Protein AF-A0AAD5MPM4-F1 (afdb_monomer)

Structure (mmCIF, N/CA/C/O backbone):
data_AF-A0AAD5MPM4-F1
#
_entry.id   AF-A0AAD5MPM4-F1
#
loop_
_atom_site.group_PDB
_atom_site.id
_atom_site.type_symbol
_atom_site.label_atom_id
_atom_site.label_alt_id
_atom_site.label_comp_id
_atom_site.label_asym_id
_atom_site.label_entity_id
_atom_site.label_seq_id
_atom_site.pdbx_PDB_ins_code
_atom_site.Car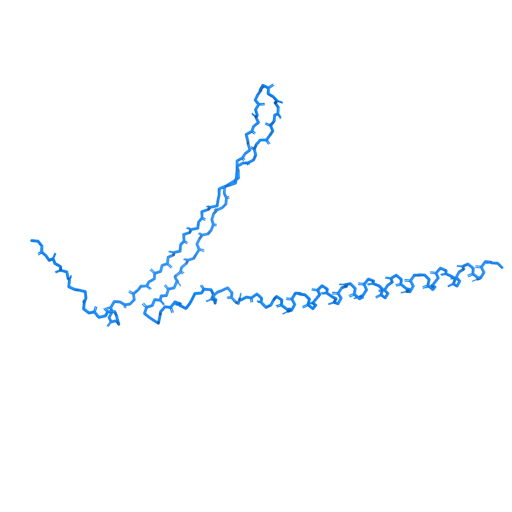tn_x
_atom_site.Cartn_y
_atom_site.Cartn_z
_atom_site.occupancy
_atom_site.B_iso_or_equiv
_atom_site.auth_seq_id
_atom_site.auth_comp_id
_atom_site.auth_asym_id
_atom_site.auth_atom_id
_atom_site.pdbx_PDB_model_num
ATOM 1 N N . MET A 1 1 ? 19.008 4.079 49.709 1.00 66.06 1 MET A N 1
ATOM 2 C CA . MET A 1 1 ? 17.735 3.647 49.083 1.00 66.06 1 MET A CA 1
ATOM 3 C C . MET A 1 1 ? 17.406 4.403 47.794 1.00 66.06 1 MET A C 1
ATOM 5 O O . MET A 1 1 ? 17.078 3.763 46.807 1.00 66.06 1 MET A O 1
ATOM 9 N N . GLU A 1 2 ? 17.509 5.735 47.743 1.00 82.81 2 GLU A N 1
ATOM 10 C CA . GLU A 1 2 ? 17.109 6.508 46.547 1.00 82.81 2 GLU A CA 1
ATOM 11 C C . GLU A 1 2 ? 18.032 6.316 45.327 1.00 82.81 2 GLU A C 1
ATOM 13 O O . GLU A 1 2 ? 17.559 6.187 44.200 1.00 82.81 2 GLU A O 1
ATOM 18 N N . GLN A 1 3 ? 19.350 6.221 45.542 1.00 84.31 3 GLN A N 1
ATOM 19 C CA . GLN A 1 3 ? 20.306 5.956 44.458 1.00 84.31 3 GLN A CA 1
ATOM 20 C C . GLN A 1 3 ? 20.105 4.578 43.813 1.00 84.31 3 GLN A C 1
ATOM 22 O O . GLN A 1 3 ? 20.207 4.462 42.595 1.00 84.31 3 GLN A O 1
ATOM 27 N N . GLN A 1 4 ? 19.746 3.571 44.614 1.00 87.25 4 GLN A N 1
ATOM 28 C CA . GLN A 1 4 ? 19.458 2.221 44.133 1.00 87.25 4 GLN A CA 1
ATOM 29 C C . GLN A 1 4 ? 18.208 2.196 43.240 1.00 87.25 4 GLN A C 1
ATOM 31 O O . GLN A 1 4 ? 18.250 1.676 42.128 1.00 87.25 4 GLN A O 1
ATOM 36 N N . ARG A 1 5 ? 17.128 2.872 43.653 1.00 86.88 5 ARG A N 1
ATOM 37 C CA . ARG A 1 5 ? 15.928 3.022 42.810 1.00 86.88 5 ARG A CA 1
ATOM 38 C C . ARG A 1 5 ? 16.227 3.759 41.502 1.00 86.88 5 ARG A C 1
ATOM 40 O O . ARG A 1 5 ? 15.721 3.387 40.449 1.00 86.88 5 ARG A O 1
ATOM 47 N N . ARG A 1 6 ? 17.087 4.785 41.539 1.00 89.38 6 ARG A N 1
ATOM 48 C CA . ARG A 1 6 ? 17.539 5.493 40.328 1.00 89.38 6 ARG A CA 1
ATOM 49 C C . ARG A 1 6 ? 18.389 4.615 39.406 1.00 89.38 6 ARG A C 1
ATOM 51 O O . ARG A 1 6 ? 18.300 4.771 38.191 1.00 89.38 6 ARG A O 1
ATOM 58 N N . SER A 1 7 ? 19.237 3.731 39.936 1.00 89.62 7 SER A N 1
ATOM 59 C CA . SER A 1 7 ? 19.977 2.773 39.100 1.00 89.62 7 SER A CA 1
ATOM 60 C C . SER A 1 7 ? 19.059 1.723 38.488 1.00 89.62 7 SER A C 1
ATOM 62 O O . SER A 1 7 ? 19.187 1.443 37.301 1.00 89.62 7 SER A O 1
ATOM 64 N N . GLU A 1 8 ? 18.096 1.210 39.254 1.00 92.81 8 GLU A N 1
ATOM 65 C CA . GLU A 1 8 ? 17.104 0.243 38.772 1.00 92.81 8 GLU A CA 1
ATOM 66 C C . GLU A 1 8 ? 16.242 0.845 37.658 1.00 92.81 8 GLU A C 1
ATOM 68 O O . GLU A 1 8 ? 16.060 0.220 36.616 1.00 92.81 8 GLU A O 1
ATOM 73 N N . TRP A 1 9 ? 15.800 2.098 37.813 1.00 92.94 9 TRP A N 1
ATOM 74 C CA . TRP A 1 9 ? 15.044 2.798 36.773 1.00 92.94 9 TRP A CA 1
ATOM 75 C C . TRP A 1 9 ? 15.859 3.002 35.49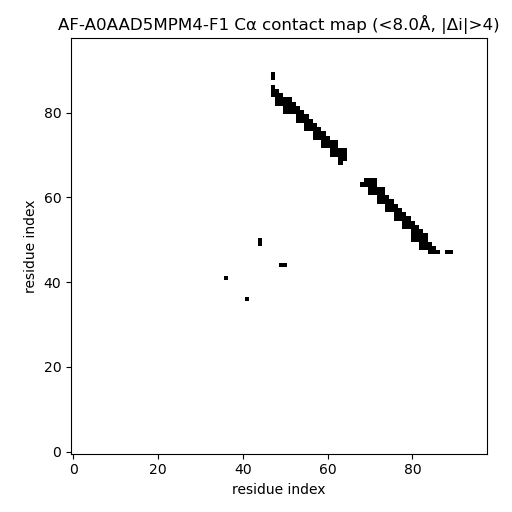1 1.00 92.94 9 TRP A C 1
ATOM 77 O O . TRP A 1 9 ? 15.354 2.759 34.398 1.00 92.94 9 TRP A O 1
ATOM 87 N N . ARG A 1 10 ? 17.137 3.393 35.604 1.00 94.81 10 ARG A N 1
ATOM 88 C CA . ARG A 1 10 ? 18.026 3.528 34.435 1.00 94.81 10 ARG A CA 1
ATOM 89 C C . ARG A 1 10 ? 18.245 2.192 33.727 1.00 94.81 10 ARG A C 1
ATOM 91 O O . ARG A 1 10 ? 18.194 2.154 32.502 1.00 94.81 10 ARG A O 1
ATOM 98 N N . ALA A 1 11 ? 18.447 1.111 34.479 1.00 92.94 11 ALA A N 1
ATOM 99 C CA . ALA A 1 11 ? 18.618 -0.227 33.919 1.00 92.94 11 ALA A CA 1
ATOM 100 C C . ALA A 1 11 ? 17.343 -0.719 33.212 1.00 92.94 11 ALA A C 1
ATOM 102 O O . ALA A 1 11 ? 17.412 -1.217 32.091 1.00 92.94 11 ALA A O 1
ATOM 103 N N . ALA A 1 12 ? 16.172 -0.517 33.825 1.00 92.12 12 ALA A N 1
ATOM 104 C CA . ALA A 1 12 ? 14.886 -0.850 33.217 1.00 92.12 12 ALA A CA 1
ATOM 105 C C . ALA A 1 12 ? 14.617 -0.025 31.948 1.00 92.12 12 ALA A C 1
ATOM 107 O O . ALA A 1 12 ? 14.157 -0.565 30.944 1.00 92.12 12 ALA A O 1
ATOM 108 N N . ARG A 1 13 ? 14.955 1.272 31.965 1.00 94.19 13 ARG A N 1
ATOM 109 C CA . ARG A 1 13 ? 14.817 2.157 30.803 1.00 94.19 13 ARG A CA 1
ATOM 110 C C . ARG A 1 13 ? 15.706 1.707 29.646 1.00 94.19 13 ARG A C 1
ATOM 112 O O . ARG A 1 13 ? 15.229 1.675 28.519 1.00 94.19 13 ARG A O 1
ATOM 119 N N . LEU A 1 14 ? 16.958 1.343 29.927 1.00 95.00 14 LEU A N 1
ATOM 120 C CA . LEU A 1 14 ? 17.885 0.856 28.907 1.00 95.00 14 LEU A CA 1
ATOM 121 C C . LEU A 1 14 ? 17.377 -0.447 28.278 1.00 95.00 14 LEU A C 1
ATOM 123 O O . LEU A 1 14 ? 17.284 -0.536 27.062 1.00 95.00 14 LEU A O 1
ATOM 127 N N . LYS A 1 15 ? 16.919 -1.395 29.105 1.00 94.56 15 LYS A N 1
ATOM 128 C CA . LYS A 1 15 ? 16.323 -2.649 28.629 1.00 94.56 15 LYS A CA 1
ATOM 129 C C . LYS A 1 15 ? 15.092 -2.422 27.739 1.00 94.56 15 LYS A C 1
ATOM 131 O O . LYS A 1 15 ? 14.914 -3.141 26.764 1.00 94.56 15 LYS A O 1
ATOM 136 N N . SER A 1 16 ? 14.253 -1.435 28.065 1.00 95.00 16 SER A N 1
ATOM 137 C CA . SER A 1 16 ? 13.104 -1.047 27.229 1.00 95.00 16 SER A CA 1
ATOM 138 C C . SER A 1 16 ? 13.551 -0.532 25.864 1.00 95.00 16 SER A C 1
ATOM 140 O O . SER A 1 16 ? 12.992 -0.931 24.853 1.00 95.00 16 SER A O 1
ATOM 142 N N . LEU A 1 17 ? 14.576 0.323 25.829 1.00 94.75 17 LEU A N 1
ATOM 143 C CA . LEU A 1 17 ? 15.095 0.874 24.576 1.00 94.75 17 LEU A CA 1
ATOM 144 C C . LEU A 1 17 ? 15.741 -0.202 23.697 1.00 94.75 17 LEU A C 1
ATOM 146 O O . LEU A 1 17 ? 15.537 -0.192 22.488 1.00 94.75 17 LEU A O 1
ATOM 150 N N . ASP A 1 18 ? 16.482 -1.140 24.290 1.00 95.44 18 ASP A N 1
ATOM 151 C CA . ASP A 1 18 ? 17.070 -2.259 23.545 1.00 95.44 18 ASP A CA 1
ATOM 152 C C . ASP A 1 18 ? 15.985 -3.165 22.943 1.00 95.44 18 ASP A C 1
ATOM 154 O O . ASP A 1 18 ? 16.117 -3.615 21.805 1.00 95.44 18 ASP A O 1
ATOM 158 N N . GLN A 1 19 ? 14.887 -3.385 23.675 1.00 94.44 19 GLN A N 1
ATOM 159 C CA . GLN A 1 19 ? 13.727 -4.127 23.182 1.00 94.44 19 GLN A CA 1
ATOM 160 C C . GLN A 1 19 ? 13.030 -3.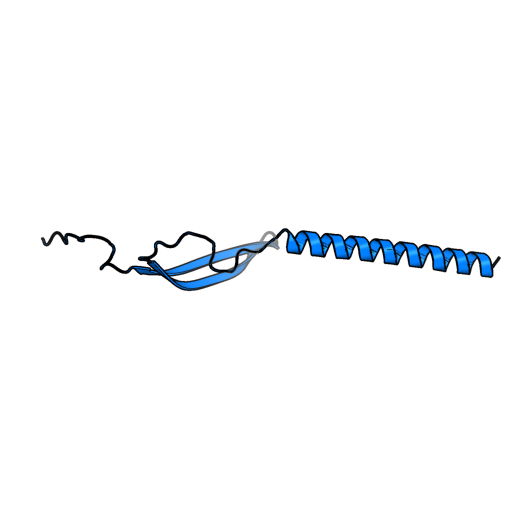393 22.027 1.00 94.44 19 GLN A C 1
ATOM 162 O O . GLN A 1 19 ? 12.802 -3.991 20.980 1.00 94.44 19 GLN A O 1
ATOM 167 N N . GLU A 1 20 ? 12.743 -2.097 22.186 1.00 93.88 20 GLU A N 1
ATOM 168 C CA . GLU A 1 20 ? 12.147 -1.259 21.133 1.00 93.88 20 GLU A CA 1
ATOM 169 C C . GLU A 1 20 ? 13.017 -1.253 19.866 1.00 93.88 20 GLU A C 1
ATOM 171 O O . GLU A 1 20 ? 12.506 -1.336 18.749 1.00 93.88 20 GLU A O 1
ATOM 176 N N . ARG A 1 21 ? 14.345 -1.204 20.029 1.00 94.00 21 ARG A N 1
ATOM 177 C CA . ARG A 1 21 ? 15.289 -1.279 18.913 1.00 94.00 21 ARG A CA 1
ATOM 178 C C . ARG A 1 21 ? 15.238 -2.634 18.208 1.00 94.00 21 ARG A C 1
ATOM 180 O O . ARG A 1 21 ? 15.178 -2.662 16.985 1.00 94.00 21 ARG A O 1
ATOM 187 N N . ALA A 1 22 ? 15.234 -3.736 18.956 1.00 93.94 22 ALA A N 1
ATOM 188 C CA . ALA A 1 22 ? 15.138 -5.075 18.378 1.00 93.94 22 ALA A CA 1
ATOM 189 C C . ALA A 1 22 ? 13.820 -5.279 17.609 1.00 93.94 22 ALA A C 1
ATOM 191 O O . ALA A 1 22 ? 13.806 -5.900 16.548 1.00 93.94 22 ALA A O 1
ATOM 192 N N . GLU A 1 23 ? 12.716 -4.725 18.114 1.00 93.19 23 GLU A N 1
ATOM 193 C CA . GLU A 1 23 ? 11.423 -4.742 17.425 1.00 93.19 23 GLU A CA 1
ATOM 194 C C . GLU A 1 23 ? 11.449 -3.911 16.137 1.00 93.19 23 GLU A C 1
ATOM 196 O O . GLU A 1 23 ? 10.947 -4.362 15.106 1.00 93.19 23 GLU A O 1
ATOM 201 N N . ALA A 1 24 ? 12.071 -2.729 16.165 1.00 90.88 24 ALA A N 1
ATOM 202 C CA . ALA A 1 24 ? 12.236 -1.892 14.980 1.00 90.88 24 ALA A CA 1
ATOM 203 C C . ALA A 1 24 ? 13.094 -2.578 13.903 1.00 90.88 24 ALA A C 1
ATOM 205 O O . ALA A 1 24 ? 12.707 -2.585 12.734 1.00 90.88 24 ALA A O 1
ATOM 206 N N . ASP A 1 25 ? 14.206 -3.202 14.296 1.00 89.50 25 ASP A N 1
ATOM 207 C CA . ASP A 1 25 ? 15.076 -3.948 13.382 1.00 89.50 25 ASP A CA 1
ATOM 208 C C . ASP A 1 25 ? 14.318 -5.139 12.761 1.00 89.50 25 ASP A C 1
ATOM 210 O O . ASP A 1 25 ? 14.337 -5.314 11.546 1.00 89.50 25 ASP A O 1
ATOM 214 N N . ALA A 1 26 ? 13.532 -5.884 13.548 1.00 88.50 26 ALA A N 1
ATOM 215 C CA . ALA A 1 26 ? 12.699 -6.976 13.034 1.00 88.50 26 ALA A CA 1
ATOM 216 C C . ALA A 1 26 ? 11.612 -6.502 12.047 1.00 88.50 26 ALA A C 1
ATOM 218 O O . ALA A 1 26 ? 11.290 -7.205 11.084 1.00 88.50 26 ALA A O 1
ATOM 219 N N . ILE A 1 27 ? 11.036 -5.313 12.261 1.00 86.00 27 ILE A N 1
ATOM 220 C CA . ILE A 1 27 ? 10.095 -4.699 11.313 1.00 86.00 27 ILE A CA 1
ATOM 221 C C . ILE A 1 27 ? 10.815 -4.334 10.015 1.00 86.00 27 ILE A C 1
ATOM 223 O O . ILE A 1 27 ? 10.289 -4.618 8.939 1.00 86.00 27 ILE A O 1
ATOM 227 N N . MET A 1 28 ? 12.002 -3.732 10.101 1.00 85.44 28 MET A N 1
ATOM 228 C CA . MET A 1 28 ? 12.799 -3.367 8.930 1.00 85.44 28 MET A CA 1
ATOM 229 C C . MET A 1 28 ? 13.228 -4.599 8.133 1.00 85.44 28 MET A C 1
ATOM 231 O O . MET A 1 28 ? 13.042 -4.611 6.920 1.00 85.44 28 MET A O 1
ATOM 235 N N . ASP A 1 29 ? 13.692 -5.659 8.793 1.00 83.31 29 ASP A N 1
ATOM 236 C CA . ASP A 1 29 ? 14.030 -6.932 8.149 1.00 83.31 29 ASP A CA 1
ATOM 237 C C . ASP A 1 29 ? 12.804 -7.558 7.480 1.00 83.31 29 ASP A C 1
ATOM 239 O O . ASP A 1 29 ? 12.871 -8.007 6.337 1.00 83.31 29 ASP A O 1
ATOM 243 N N . ARG A 1 30 ? 11.641 -7.535 8.146 1.00 78.44 30 ARG A N 1
ATOM 244 C CA . ARG A 1 30 ? 10.382 -7.991 7.546 1.00 78.44 30 ARG A CA 1
ATOM 245 C C . ARG A 1 30 ? 10.013 -7.164 6.315 1.00 78.44 30 ARG A C 1
ATOM 247 O O . ARG A 1 30 ? 9.557 -7.736 5.333 1.00 78.44 30 ARG A O 1
ATOM 254 N N . LEU A 1 31 ? 10.200 -5.847 6.349 1.00 74.19 31 LEU A N 1
ATOM 255 C CA . LEU A 1 31 ? 9.956 -4.974 5.198 1.00 74.19 31 LEU A CA 1
ATOM 256 C C . LEU A 1 31 ? 10.975 -5.189 4.073 1.00 74.19 31 LEU A C 1
ATOM 258 O O . LEU A 1 31 ? 10.603 -5.052 2.919 1.00 74.19 31 LEU A O 1
ATOM 262 N N . GLN A 1 32 ? 12.221 -5.552 4.378 1.00 69.69 32 GLN A N 1
ATOM 263 C CA . GLN A 1 32 ? 13.229 -5.899 3.370 1.00 69.69 32 GLN A CA 1
ATOM 264 C C . GLN A 1 32 ? 12.983 -7.282 2.747 1.00 69.69 32 GLN A C 1
ATOM 266 O O . GLN A 1 32 ? 13.186 -7.458 1.548 1.00 69.69 32 GLN A O 1
ATOM 271 N N . LEU A 1 33 ? 12.516 -8.255 3.537 1.00 59.94 33 LEU A N 1
ATOM 272 C CA . LEU A 1 33 ? 12.087 -9.580 3.065 1.00 59.94 33 LEU A CA 1
ATOM 273 C C . LEU A 1 33 ? 10.842 -9.494 2.181 1.00 59.94 33 LEU A C 1
ATOM 275 O O . LEU A 1 33 ? 10.686 -10.281 1.248 1.00 59.94 33 LEU A O 1
ATOM 279 N N . ILE A 1 34 ? 9.976 -8.513 2.438 1.00 59.03 34 ILE A N 1
ATOM 280 C CA . ILE A 1 34 ? 8.959 -8.076 1.487 1.00 59.03 34 ILE A CA 1
ATOM 281 C C . ILE A 1 34 ? 9.673 -7.174 0.475 1.00 59.03 34 ILE A C 1
ATOM 283 O O . ILE A 1 34 ? 9.478 -5.961 0.447 1.00 59.03 34 ILE A O 1
ATOM 287 N N . SER A 1 35 ? 10.511 -7.766 -0.380 1.00 53.62 35 SER A N 1
ATOM 288 C CA . SER A 1 35 ? 10.789 -7.150 -1.673 1.00 53.62 35 SER A CA 1
ATOM 289 C C . SER A 1 35 ? 9.430 -7.018 -2.349 1.00 53.62 35 SER A C 1
ATOM 291 O O . SER A 1 35 ? 8.886 -7.981 -2.883 1.00 53.62 35 SER A O 1
ATOM 293 N N . LEU A 1 36 ? 8.810 -5.847 -2.194 1.00 55.84 36 LEU A N 1
ATOM 294 C CA . LEU A 1 36 ? 7.639 -5.490 -2.965 1.00 55.84 36 LEU A CA 1
ATOM 295 C C . LEU A 1 36 ? 8.115 -5.592 -4.413 1.00 55.84 36 LEU A C 1
ATOM 297 O O . LEU A 1 36 ? 9.105 -4.921 -4.739 1.00 55.84 36 LEU A O 1
ATOM 301 N N . PRO A 1 37 ? 7.483 -6.432 -5.254 1.00 52.47 37 PRO A N 1
ATOM 302 C CA . PRO A 1 37 ? 7.773 -6.393 -6.671 1.00 52.47 37 PRO A CA 1
ATOM 303 C C . PRO A 1 37 ? 7.677 -4.929 -7.083 1.00 52.47 37 PRO A C 1
ATOM 305 O O . PRO A 1 37 ? 6.748 -4.221 -6.663 1.00 52.47 37 PRO A O 1
ATOM 308 N N . ALA A 1 38 ? 8.664 -4.442 -7.837 1.00 51.53 38 ALA A N 1
ATOM 309 C CA . ALA A 1 38 ? 8.518 -3.142 -8.467 1.00 51.53 38 ALA A CA 1
ATOM 310 C C . ALA A 1 38 ? 7.144 -3.148 -9.147 1.00 51.53 38 ALA A C 1
ATOM 312 O O . ALA A 1 38 ? 6.805 -4.127 -9.812 1.00 51.53 38 ALA A O 1
ATOM 313 N N . ILE A 1 39 ? 6.323 -2.123 -8.907 1.00 51.62 39 ILE A N 1
ATOM 314 C CA . ILE A 1 39 ? 4.988 -2.012 -9.505 1.00 51.62 39 ILE A CA 1
ATOM 315 C C . ILE A 1 39 ? 5.194 -2.056 -11.028 1.00 51.62 39 ILE A C 1
ATOM 317 O O . ILE A 1 39 ? 5.594 -1.062 -11.629 1.00 51.62 39 ILE A O 1
ATOM 321 N N . GLY A 1 40 ? 5.037 -3.241 -11.618 1.00 52.16 40 GLY A N 1
ATOM 322 C CA . GLY A 1 40 ? 5.537 -3.563 -12.956 1.00 52.16 40 GLY A CA 1
ATOM 323 C C . GLY A 1 40 ? 5.952 -5.026 -13.165 1.00 52.16 40 GLY A C 1
ATOM 324 O O . GLY A 1 40 ? 5.998 -5.451 -14.313 1.00 52.16 40 GLY A O 1
ATOM 325 N N . GLU A 1 41 ? 6.207 -5.803 -12.106 1.00 48.06 41 GLU A N 1
ATOM 326 C CA . GLU A 1 41 ? 6.697 -7.191 -12.222 1.00 48.06 41 GLU A CA 1
ATOM 327 C C . GLU A 1 41 ? 5.658 -8.274 -11.870 1.00 48.06 41 GLU A C 1
ATOM 329 O O . GLU A 1 41 ? 6.010 -9.428 -11.655 1.00 48.06 41 GLU A O 1
ATOM 334 N N . ASP A 1 42 ? 4.365 -7.934 -11.848 1.00 49.66 42 ASP A N 1
ATOM 335 C CA . ASP A 1 42 ? 3.294 -8.934 -11.766 1.00 49.66 42 ASP A CA 1
ATOM 336 C C . ASP A 1 42 ? 2.707 -9.204 -13.156 1.00 49.66 42 ASP A C 1
ATOM 338 O O . ASP A 1 42 ? 1.855 -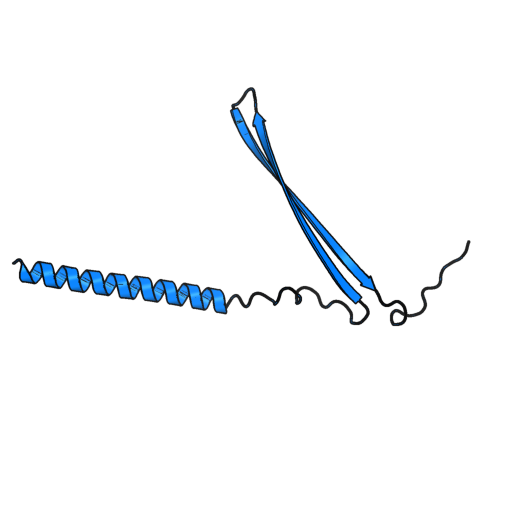8.477 -13.674 1.00 49.66 42 ASP A O 1
ATOM 342 N N . GLY A 1 43 ? 3.199 -10.298 -13.740 1.00 55.09 43 GLY A N 1
ATOM 343 C CA . GLY A 1 43 ? 2.795 -10.859 -15.024 1.00 55.09 43 GLY A CA 1
ATOM 344 C C . GLY A 1 43 ? 3.868 -10.626 -16.076 1.00 55.09 43 GLY A C 1
ATOM 345 O O . GLY A 1 43 ? 4.153 -9.485 -16.423 1.00 55.09 43 GLY A O 1
ATOM 346 N N . SER A 1 44 ? 4.462 -11.695 -16.616 1.00 61.09 44 SER A N 1
ATOM 347 C CA . SER A 1 44 ? 5.288 -11.578 -17.817 1.00 61.09 44 SER A CA 1
ATOM 348 C C . SER A 1 44 ? 4.383 -11.129 -18.963 1.00 61.09 44 SER A C 1
ATOM 350 O O . SER A 1 44 ? 3.769 -11.948 -19.649 1.00 61.09 44 SER A O 1
ATOM 352 N N . ILE A 1 45 ? 4.228 -9.819 -19.116 1.00 59.62 45 ILE A N 1
ATOM 353 C CA . ILE A 1 45 ? 3.569 -9.231 -20.267 1.00 59.62 45 ILE A CA 1
ATOM 354 C C . ILE A 1 45 ? 4.405 -9.696 -21.466 1.00 59.62 45 ILE A C 1
ATOM 356 O O . ILE A 1 45 ? 5.625 -9.492 -21.454 1.00 59.62 45 ILE A O 1
ATOM 360 N N . PRO A 1 46 ? 3.809 -10.398 -22.447 1.00 70.56 46 PRO A N 1
ATOM 361 C CA . PRO A 1 46 ? 4.525 -10.809 -23.644 1.00 70.56 46 PRO A CA 1
ATOM 362 C C . PRO A 1 46 ? 5.292 -9.618 -24.236 1.00 70.56 46 PRO A C 1
ATOM 364 O O . PRO A 1 46 ? 4.798 -8.500 -24.146 1.00 70.56 46 PRO A O 1
ATOM 367 N N . PRO A 1 47 ? 6.456 -9.805 -24.881 1.00 71.88 47 PRO A N 1
ATOM 368 C CA . PRO A 1 47 ? 7.178 -8.695 -25.513 1.00 71.88 47 PRO A CA 1
ATOM 369 C C . PRO A 1 47 ? 6.339 -7.927 -26.548 1.00 71.88 47 PRO A C 1
ATOM 371 O O . PRO A 1 47 ? 6.619 -6.767 -26.830 1.00 71.88 47 PRO A O 1
ATOM 374 N N . SER A 1 48 ? 5.311 -8.581 -27.099 1.00 72.62 48 SER A N 1
ATOM 375 C CA . SER A 1 48 ? 4.306 -8.009 -27.996 1.00 72.62 48 SER A CA 1
ATOM 376 C C . SER A 1 48 ? 3.214 -7.218 -27.274 1.00 72.62 48 SER A C 1
ATOM 378 O O . SER A 1 48 ? 2.316 -6.708 -27.924 1.00 72.62 48 SER A O 1
ATOM 380 N N . GLU A 1 49 ? 3.214 -7.141 -25.950 1.00 74.31 49 GLU A N 1
ATOM 381 C CA . GLU A 1 49 ? 2.201 -6.444 -25.171 1.00 74.31 49 GLU A CA 1
ATOM 382 C C . GLU A 1 49 ? 2.845 -5.387 -24.274 1.00 74.31 49 GLU A C 1
ATOM 384 O O . GLU A 1 49 ? 3.958 -5.528 -23.770 1.00 74.31 49 GLU A O 1
ATOM 389 N N . ARG A 1 50 ? 2.122 -4.295 -24.042 1.00 80.69 50 ARG A N 1
ATOM 390 C CA . ARG A 1 50 ? 2.546 -3.242 -23.123 1.00 80.69 50 ARG A CA 1
ATOM 391 C C . ARG A 1 50 ? 1.351 -2.714 -22.353 1.00 80.69 50 ARG A C 1
ATOM 393 O O . ARG A 1 50 ? 0.369 -2.269 -22.943 1.00 80.69 50 ARG A O 1
ATOM 400 N N . ILE A 1 51 ? 1.429 -2.728 -21.024 1.00 84.06 51 ILE A N 1
ATOM 401 C CA . ILE A 1 51 ? 0.429 -2.053 -20.189 1.00 84.06 51 ILE A CA 1
ATOM 402 C C . ILE A 1 51 ? 0.620 -0.539 -20.338 1.00 84.06 51 ILE A C 1
ATOM 404 O O . ILE A 1 51 ? 1.710 -0.021 -20.112 1.00 84.06 51 ILE A O 1
ATOM 408 N N . LEU A 1 52 ? -0.443 0.166 -20.731 1.00 83.00 52 LEU A N 1
ATOM 409 C CA . LEU A 1 52 ? -0.448 1.618 -20.923 1.00 83.00 52 LEU A CA 1
ATOM 410 C C . LEU A 1 52 ? -0.906 2.364 -19.667 1.00 83.00 52 LEU A C 1
ATOM 412 O O . LEU A 1 52 ? -0.362 3.416 -19.342 1.00 83.00 52 LEU A O 1
ATOM 416 N N . SER A 1 53 ? -1.921 1.842 -18.977 1.00 80.44 53 SER A N 1
ATOM 417 C CA . SER A 1 53 ? 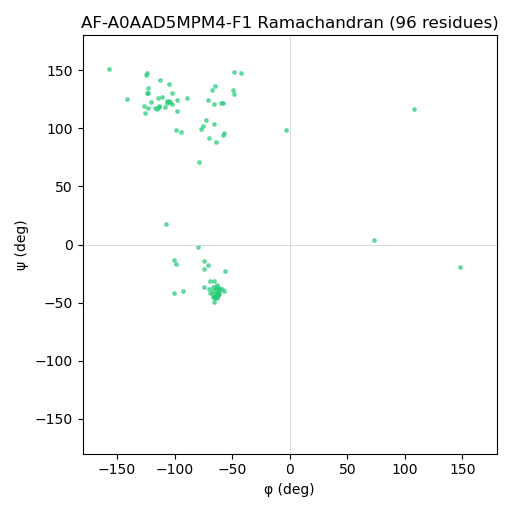-2.422 2.417 -17.728 1.00 80.44 53 SER A CA 1
ATOM 418 C C . SER A 1 53 ? -3.155 1.371 -16.894 1.00 80.44 53 SER A C 1
ATOM 420 O O . SER A 1 53 ? -3.736 0.425 -17.428 1.00 80.44 53 SER A O 1
ATOM 422 N N . ASN A 1 54 ? -3.128 1.561 -15.578 1.00 85.56 54 ASN A N 1
ATOM 423 C CA . ASN A 1 54 ? -3.921 0.815 -14.611 1.00 85.56 54 ASN A CA 1
ATOM 424 C C . ASN A 1 54 ? -4.689 1.823 -13.765 1.00 85.56 54 ASN A C 1
ATOM 426 O O . ASN A 1 54 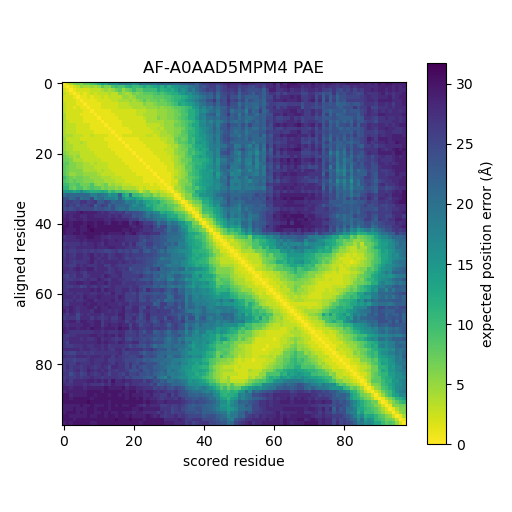? -4.081 2.567 -12.999 1.00 85.56 54 ASN A O 1
ATOM 430 N N . ASP A 1 55 ? -6.009 1.828 -13.898 1.00 87.31 55 ASP A N 1
ATOM 431 C CA . ASP A 1 55 ? -6.894 2.684 -13.122 1.00 87.31 55 ASP A CA 1
ATOM 432 C C . ASP A 1 55 ? -7.623 1.829 -12.082 1.00 87.31 55 ASP A C 1
ATOM 434 O O . ASP A 1 55 ? -8.319 0.869 -12.422 1.00 87.31 55 ASP A O 1
ATOM 438 N N . ILE A 1 56 ? -7.456 2.170 -10.803 1.00 89.12 56 ILE A N 1
ATOM 439 C CA . ILE A 1 56 ? -8.137 1.511 -9.682 1.00 89.12 56 ILE A CA 1
ATOM 440 C C . ILE A 1 56 ? -9.081 2.524 -9.040 1.00 89.12 56 ILE A C 1
ATOM 442 O O . ILE A 1 56 ? -8.671 3.620 -8.658 1.00 89.12 56 ILE A O 1
ATOM 446 N N . SER A 1 57 ? -10.351 2.154 -8.908 1.00 87.25 57 SER A N 1
ATOM 447 C CA . SER A 1 57 ? -11.379 2.967 -8.267 1.00 87.25 57 SER A CA 1
ATOM 448 C C . SER A 1 57 ? -12.029 2.189 -7.131 1.00 87.25 57 SER A C 1
ATOM 450 O O . SER A 1 57 ? -12.446 1.043 -7.305 1.00 87.25 57 SER A O 1
ATOM 452 N N . ILE A 1 58 ? -12.114 2.821 -5.961 1.00 89.94 58 ILE A N 1
ATOM 453 C CA . ILE A 1 58 ? -12.737 2.249 -4.767 1.00 89.94 58 ILE A CA 1
ATOM 454 C C . ILE A 1 58 ? -13.934 3.117 -4.396 1.00 89.94 58 ILE A C 1
ATOM 456 O O . ILE A 1 58 ? -13.788 4.286 -4.042 1.00 89.94 58 ILE A O 1
ATOM 460 N N . GLU A 1 59 ? -15.120 2.523 -4.433 1.00 89.81 59 GLU A N 1
ATOM 461 C CA . GLU A 1 59 ? -16.370 3.149 -4.026 1.00 89.81 59 GLU A CA 1
ATOM 462 C C . GLU A 1 59 ? -16.791 2.585 -2.665 1.00 89.81 59 GLU A C 1
ATOM 464 O O . GLU A 1 59 ? -16.911 1.371 -2.484 1.00 89.81 59 GLU A O 1
ATOM 469 N N . ARG A 1 60 ? -16.990 3.467 -1.679 1.00 92.38 60 ARG A N 1
ATOM 470 C CA . ARG A 1 60 ? -17.439 3.091 -0.332 1.00 92.38 60 ARG A CA 1
ATOM 471 C C . ARG A 1 60 ? -18.814 3.681 -0.069 1.00 92.38 60 ARG A C 1
ATOM 473 O O . ARG A 1 60 ? -18.956 4.898 0.006 1.00 92.38 60 ARG A O 1
ATOM 480 N N . SER A 1 61 ? -19.806 2.818 0.119 1.00 88.62 61 SER A N 1
ATOM 481 C CA . SER A 1 61 ? -21.160 3.201 0.510 1.00 88.62 61 SER A CA 1
ATOM 482 C C . SER A 1 61 ? -21.452 2.688 1.919 1.00 88.62 61 SER A C 1
ATOM 484 O O . SER A 1 61 ? -21.004 1.614 2.317 1.00 88.62 61 SER A O 1
ATOM 486 N N . THR A 1 62 ? -22.156 3.482 2.721 1.00 91.06 62 THR A N 1
ATOM 487 C CA . THR A 1 62 ? -22.620 3.064 4.047 1.00 91.06 62 THR A CA 1
ATOM 488 C C . THR A 1 62 ? -24.130 3.162 4.068 1.00 91.06 62 THR A C 1
ATOM 490 O O . THR A 1 62 ? -24.689 4.225 3.811 1.00 91.06 62 THR A O 1
ATOM 493 N N . ILE A 1 63 ? -24.781 2.047 4.370 1.00 89.12 63 ILE A N 1
ATOM 494 C CA . ILE A 1 63 ? -26.227 1.935 4.487 1.00 89.12 63 ILE A CA 1
ATOM 495 C C . ILE A 1 63 ? -26.530 1.703 5.961 1.00 89.12 63 ILE A C 1
ATOM 497 O O . ILE A 1 63 ? -25.952 0.815 6.585 1.00 89.12 63 ILE A O 1
ATOM 501 N N . VAL A 1 64 ? -27.413 2.521 6.524 1.00 89.31 64 VAL A N 1
ATOM 502 C CA . VAL A 1 64 ? -27.921 2.332 7.883 1.00 89.31 64 VAL A CA 1
ATOM 503 C C . VAL A 1 64 ? -29.329 1.773 7.767 1.00 89.31 64 VAL A C 1
ATOM 505 O O . VAL A 1 64 ? -30.178 2.385 7.120 1.00 89.31 64 VAL A O 1
ATOM 508 N N . ASP A 1 65 ? -29.568 0.612 8.363 1.00 85.06 65 ASP A N 1
ATOM 509 C CA . ASP A 1 65 ? -30.907 0.048 8.469 1.00 85.06 65 ASP A CA 1
ATOM 510 C C . ASP A 1 65 ? -31.760 0.949 9.377 1.00 85.06 65 ASP A C 1
ATOM 512 O O . ASP A 1 65 ? -31.420 1.200 10.535 1.00 85.06 65 ASP A O 1
ATOM 516 N N . ALA A 1 66 ? -32.863 1.469 8.838 1.00 80.75 66 ALA A N 1
ATOM 517 C CA . ALA A 1 66 ? -33.737 2.409 9.533 1.00 80.75 66 ALA A CA 1
ATOM 518 C C . ALA A 1 66 ? -34.547 1.772 10.679 1.00 80.75 66 ALA A C 1
ATOM 520 O O . ALA A 1 66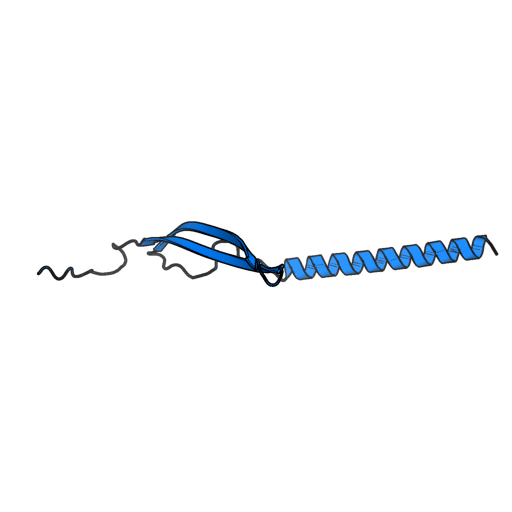 ? -35.066 2.498 11.525 1.00 80.75 66 ALA A O 1
ATOM 521 N N . VAL A 1 67 ? -34.67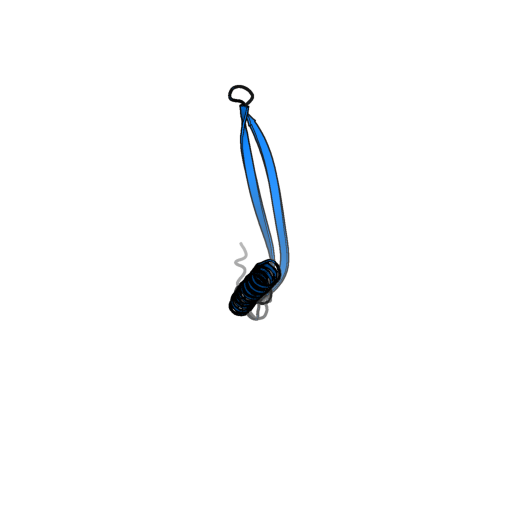2 0.442 10.708 1.00 85.94 67 VAL A N 1
ATOM 522 C CA . VAL A 1 67 ? -35.464 -0.305 11.696 1.00 85.94 67 VAL A CA 1
ATOM 523 C C . VAL A 1 67 ? -34.566 -0.900 12.778 1.00 85.94 67 VAL A C 1
ATOM 525 O O . VAL A 1 67 ? -34.910 -0.845 13.956 1.00 85.94 67 VAL A O 1
ATOM 528 N N . THR A 1 68 ? -33.411 -1.450 12.398 1.00 85.62 68 THR A N 1
ATOM 529 C CA . THR A 1 68 ? -32.492 -2.124 13.335 1.00 85.62 68 THR A CA 1
ATOM 530 C C . THR A 1 68 ? -31.322 -1.243 13.783 1.00 85.62 68 THR A C 1
ATOM 532 O O . THR A 1 68 ? -30.673 -1.545 14.784 1.00 85.62 68 THR A O 1
ATOM 535 N N . GLY A 1 69 ? -31.043 -0.144 13.072 1.00 85.12 69 GLY A N 1
ATOM 536 C CA . GLY A 1 69 ? -29.893 0.731 13.322 1.00 85.12 69 GLY A CA 1
ATOM 537 C C . GLY A 1 69 ? -28.547 0.131 12.897 1.00 85.12 69 GLY A C 1
ATOM 538 O O . GLY A 1 69 ? -27.502 0.750 13.122 1.00 85.12 69 GLY A O 1
ATOM 539 N N . GLU A 1 70 ? -28.550 -1.059 12.292 1.00 90.06 70 GLU A N 1
ATOM 540 C CA . GLU A 1 70 ? -27.343 -1.747 11.849 1.00 90.06 70 GLU A CA 1
ATOM 541 C C . GLU A 1 70 ? -26.673 -0.982 10.697 1.00 90.06 70 GLU A C 1
ATOM 543 O O . GLU A 1 70 ? -27.320 -0.551 9.739 1.00 90.06 70 GLU A O 1
ATOM 548 N N . ARG A 1 71 ? -25.351 -0.791 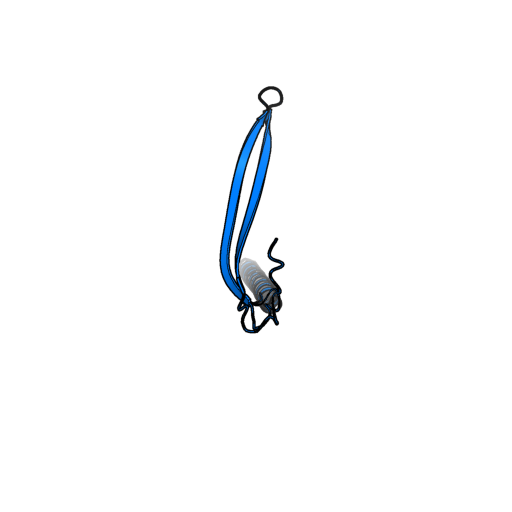10.788 1.00 90.12 71 ARG A N 1
ATOM 549 C CA . ARG A 1 71 ? -24.562 -0.121 9.748 1.00 90.12 71 ARG A CA 1
ATOM 550 C C . ARG A 1 71 ? -23.900 -1.158 8.858 1.00 90.12 71 ARG A C 1
ATOM 552 O O . ARG A 1 71 ? -22.985 -1.854 9.289 1.00 90.12 71 ARG A O 1
ATOM 559 N N . LYS A 1 72 ? -24.297 -1.191 7.593 1.00 89.12 72 LYS A N 1
ATOM 560 C CA . LYS A 1 72 ? -23.663 -2.004 6.562 1.00 89.12 72 LYS A CA 1
ATOM 561 C C . LYS A 1 72 ? -22.767 -1.131 5.697 1.00 89.12 72 LYS A C 1
ATOM 563 O O . LYS A 1 72 ? -23.229 -0.187 5.063 1.00 89.12 72 LYS A O 1
ATOM 568 N N . VAL A 1 73 ? -21.484 -1.463 5.652 1.00 90.25 73 VAL A N 1
ATOM 569 C CA . VAL A 1 73 ? -20.526 -0.820 4.748 1.00 90.25 73 VAL A CA 1
ATOM 570 C C . VAL A 1 73 ? -20.357 -1.709 3.522 1.00 90.25 73 VAL A C 1
ATOM 572 O O . VAL A 1 73 ? -20.035 -2.888 3.648 1.00 90.25 73 VAL A O 1
ATOM 575 N N . ILE A 1 74 ? -20.593 -1.150 2.339 1.00 88.25 74 ILE A N 1
ATOM 576 C CA . ILE A 1 74 ? -20.358 -1.797 1.050 1.00 88.25 74 ILE A CA 1
ATOM 577 C C . ILE A 1 74 ? -19.118 -1.154 0.439 1.00 88.25 74 ILE A C 1
ATOM 579 O O . ILE A 1 74 ? -19.059 0.062 0.257 1.00 88.25 74 ILE A O 1
ATOM 583 N N . VAL A 1 75 ? -18.124 -1.980 0.131 1.00 89.25 75 VAL A N 1
ATOM 584 C CA . VAL A 1 75 ? -16.899 -1.569 -0.556 1.00 89.25 75 VAL A CA 1
ATOM 585 C C . VAL A 1 75 ? -16.904 -2.238 -1.922 1.00 89.25 75 VAL A C 1
ATOM 587 O O . VAL A 1 75 ? -16.950 -3.463 -2.000 1.00 89.25 75 VAL A O 1
ATOM 590 N N . VAL A 1 76 ? -16.887 -1.440 -2.988 1.00 90.62 76 VAL A N 1
ATOM 591 C CA . VAL A 1 76 ? -16.772 -1.925 -4.365 1.00 90.62 76 VAL A CA 1
ATOM 592 C C . VAL A 1 76 ? -15.435 -1.462 -4.918 1.00 90.62 76 VAL A C 1
ATOM 594 O O . VAL A 1 76 ? -15.182 -0.265 -5.023 1.00 90.62 76 VAL A O 1
ATOM 597 N N . GLU A 1 77 ? -14.588 -2.418 -5.275 1.00 91.56 77 GLU A N 1
ATOM 598 C CA . GLU A 1 77 ? -13.322 -2.168 -5.954 1.00 91.56 77 GLU A CA 1
ATOM 599 C C . GLU A 1 77 ? -13.478 -2.486 -7.442 1.00 91.56 77 GLU A C 1
ATOM 601 O O . GLU A 1 77 ? -14.000 -3.538 -7.816 1.00 91.56 77 GLU A O 1
ATOM 606 N N . LYS A 1 78 ? -13.061 -1.551 -8.294 1.00 88.50 78 LYS A N 1
ATOM 607 C CA . LYS A 1 78 ? -13.044 -1.691 -9.750 1.00 88.50 78 LYS A CA 1
ATOM 608 C C . LYS A 1 78 ? -11.620 -1.445 -10.224 1.00 88.50 78 LYS A C 1
ATOM 610 O O . LYS A 1 78 ? -11.028 -0.427 -9.872 1.00 88.50 78 LYS A O 1
ATOM 615 N N . SER A 1 79 ? -11.097 -2.340 -11.050 1.00 85.88 79 SER A N 1
ATOM 616 C CA . SER A 1 79 ? -9.803 -2.174 -11.705 1.00 85.88 79 SER A CA 1
ATOM 617 C C . SER A 1 79 ? -9.967 -2.258 -13.220 1.00 85.88 79 SER A C 1
ATOM 619 O O . SER A 1 79 ? -10.684 -3.113 -13.743 1.00 85.88 79 SER A O 1
ATOM 621 N N . VAL A 1 80 ? -9.330 -1.328 -13.928 1.00 86.81 80 VAL A N 1
ATOM 622 C CA . VAL A 1 80 ? -9.293 -1.278 -15.390 1.00 86.81 80 VAL A CA 1
ATOM 623 C C . VAL A 1 80 ? -7.838 -1.196 -15.826 1.00 86.81 80 VAL A C 1
ATOM 625 O O . VAL A 1 80 ? -7.133 -0.244 -15.504 1.00 86.81 80 VAL A O 1
ATOM 628 N N . THR A 1 81 ? -7.399 -2.192 -16.591 1.00 86.38 81 THR A N 1
ATOM 629 C CA . THR A 1 81 ? -6.053 -2.242 -17.168 1.00 86.38 81 THR A CA 1
ATOM 630 C C . THR A 1 81 ? -6.134 -1.998 -18.667 1.00 86.38 81 THR A C 1
ATOM 632 O O . THR A 1 81 ? -6.728 -2.791 -19.397 1.00 86.38 81 THR A O 1
ATOM 635 N N . LYS A 1 82 ? -5.503 -0.926 -19.146 1.00 85.88 82 LYS A N 1
ATOM 636 C CA . LYS A 1 82 ? -5.340 -0.652 -20.574 1.00 85.88 82 LYS A CA 1
ATOM 637 C C . LYS A 1 82 ? -4.050 -1.298 -21.071 1.00 85.88 82 LYS A C 1
ATOM 639 O O . LYS A 1 82 ? -2.980 -1.025 -20.528 1.00 85.88 82 LYS A O 1
ATOM 644 N N . ARG A 1 83 ? -4.140 -2.116 -22.122 1.00 83.94 83 ARG A N 1
ATOM 645 C CA . ARG A 1 83 ? -2.989 -2.769 -22.767 1.00 83.94 83 ARG A CA 1
ATOM 646 C C . ARG A 1 83 ? -2.951 -2.448 -24.253 1.00 83.94 83 ARG A C 1
ATOM 648 O O . ARG A 1 83 ? -3.994 -2.300 -24.884 1.00 83.94 83 ARG A O 1
ATOM 655 N N . GLU A 1 84 ? -1.746 -2.333 -24.778 1.00 83.19 84 GLU A N 1
ATOM 656 C CA . GLU A 1 84 ? -1.439 -2.277 -26.201 1.00 83.19 84 GLU A CA 1
ATOM 657 C C . GLU A 1 84 ? -0.855 -3.623 -26.621 1.00 83.19 84 GLU A C 1
ATOM 659 O O . GLU A 1 84 ? -0.061 -4.194 -25.874 1.00 83.19 84 GLU A O 1
ATOM 664 N N . ILE A 1 85 ? -1.262 -4.122 -27.787 1.00 82.12 85 ILE A N 1
ATOM 665 C CA . ILE A 1 85 ? -0.795 -5.389 -28.352 1.00 82.12 85 ILE A CA 1
ATOM 666 C C . ILE A 1 85 ? -0.221 -5.084 -29.735 1.00 82.12 85 ILE A C 1
ATOM 668 O O . ILE A 1 85 ? -0.940 -4.605 -30.613 1.00 82.12 85 ILE A O 1
ATOM 672 N N . ASP A 1 86 ? 1.070 -5.338 -29.920 1.00 81.94 86 ASP A N 1
ATOM 673 C CA . ASP A 1 86 ? 1.747 -5.267 -31.204 1.00 81.94 86 ASP A CA 1
ATOM 674 C C . ASP A 1 86 ? 1.380 -6.490 -32.048 1.00 81.94 86 ASP A C 1
ATOM 676 O O . ASP A 1 86 ? 1.879 -7.606 -31.872 1.00 81.94 86 ASP A O 1
ATOM 680 N N . VAL A 1 87 ? 0.469 -6.249 -32.983 1.00 68.94 87 VAL A N 1
ATOM 681 C CA . VAL A 1 87 ? -0.085 -7.255 -33.887 1.00 68.94 87 VAL A CA 1
ATOM 682 C C . VAL A 1 87 ? 0.910 -7.661 -34.980 1.00 68.94 87 VAL A C 1
ATOM 684 O O . VAL A 1 87 ? 0.715 -8.676 -35.631 1.00 68.94 87 VAL A O 1
ATOM 687 N N . SER A 1 88 ? 1.998 -6.910 -35.187 1.00 67.81 88 SER A N 1
ATOM 688 C CA . SER A 1 88 ? 3.015 -7.262 -36.190 1.00 67.81 88 SER A CA 1
ATOM 689 C C . SER A 1 88 ? 3.910 -8.429 -35.753 1.00 67.81 88 SER A C 1
ATOM 691 O O . SER A 1 88 ? 4.492 -9.114 -36.593 1.00 67.81 88 SER A O 1
ATOM 693 N N . MET A 1 89 ? 3.986 -8.686 -34.442 1.00 57.53 89 MET A N 1
ATOM 694 C CA . MET A 1 89 ? 4.707 -9.821 -33.854 1.00 57.53 89 MET A CA 1
ATOM 695 C C . MET A 1 89 ? 3.788 -10.988 -33.461 1.00 57.53 89 MET A C 1
ATOM 697 O O . MET A 1 89 ? 4.273 -12.088 -33.193 1.00 57.53 89 MET A O 1
ATOM 701 N N . ALA A 1 90 ? 2.473 -10.767 -33.433 1.00 57.72 90 ALA A N 1
ATOM 702 C CA . ALA A 1 90 ? 1.462 -11.794 -33.218 1.00 57.72 90 ALA A CA 1
ATOM 703 C C . ALA A 1 90 ? 0.980 -12.279 -34.592 1.00 57.72 90 ALA A C 1
ATOM 705 O O . ALA A 1 90 ? 0.178 -11.607 -35.226 1.00 57.72 90 ALA A O 1
ATOM 706 N N . GLY A 1 91 ? 1.545 -13.390 -35.078 1.00 55.94 91 GLY A N 1
ATOM 707 C CA . GLY A 1 91 ? 1.364 -13.891 -36.447 1.00 55.94 91 GLY A CA 1
ATOM 708 C C . GLY A 1 91 ? -0.068 -13.829 -37.003 1.00 55.94 91 GLY A C 1
ATOM 709 O O . GLY A 1 91 ? -1.034 -13.961 -36.256 1.00 55.94 91 GLY A O 1
ATOM 710 N N . ASP A 1 92 ? -0.143 -13.625 -38.323 1.00 56.75 92 ASP A N 1
ATOM 711 C CA . ASP A 1 92 ? -1.318 -13.508 -39.199 1.00 56.75 92 ASP A CA 1
ATOM 712 C C . ASP A 1 92 ? -2.686 -13.709 -38.525 1.00 56.75 92 ASP A C 1
ATOM 714 O O . ASP A 1 92 ? -3.185 -14.825 -38.362 1.00 56.75 92 ASP A O 1
ATOM 718 N N . ILE A 1 93 ? -3.337 -12.593 -38.189 1.00 60.44 93 ILE A N 1
ATOM 719 C CA . ILE A 1 93 ? -4.763 -12.581 -37.862 1.00 60.44 93 ILE A CA 1
ATOM 720 C C . ILE A 1 93 ? -5.538 -12.672 -39.181 1.00 60.44 93 ILE A C 1
ATOM 722 O O . ILE A 1 93 ? -5.722 -11.671 -39.874 1.00 60.44 93 ILE A O 1
ATOM 726 N N . GLU A 1 94 ? -6.001 -13.873 -39.534 1.00 61.50 94 GLU A N 1
ATOM 727 C CA . GLU A 1 94 ? -7.001 -14.051 -40.589 1.00 61.50 94 GLU A CA 1
ATOM 728 C C . GLU A 1 94 ? -8.325 -13.420 -40.138 1.00 61.50 94 GLU A C 1
ATOM 730 O O . GLU A 1 94 ? -9.072 -13.968 -39.323 1.00 61.50 94 GLU A O 1
ATOM 735 N N . PHE A 1 95 ? -8.635 -12.246 -40.683 1.00 60.47 95 PHE A N 1
ATOM 736 C CA . PHE A 1 95 ? -9.989 -11.717 -40.639 1.00 60.47 95 PHE A CA 1
ATOM 737 C C . PHE A 1 95 ? -10.842 -12.532 -41.613 1.00 60.47 95 PHE A C 1
ATOM 739 O O . PHE A 1 95 ? -10.709 -12.410 -42.829 1.00 60.47 95 PHE A O 1
ATOM 746 N N . ALA A 1 96 ? -11.714 -13.385 -41.076 1.00 53.06 96 ALA A N 1
ATOM 747 C CA . ALA A 1 96 ? -12.769 -14.009 -41.860 1.00 53.06 96 ALA A CA 1
ATOM 748 C C . ALA A 1 96 ? -13.805 -12.935 -42.233 1.00 53.06 96 ALA A C 1
ATOM 750 O O . ALA A 1 96 ? -14.726 -12.657 -41.461 1.00 53.06 96 ALA A O 1
ATOM 751 N N . ASP A 1 97 ? -13.629 -12.309 -43.397 1.00 57.91 97 ASP A N 1
ATOM 752 C CA . ASP A 1 97 ? -14.662 -11.469 -44.005 1.00 57.91 97 ASP A CA 1
ATOM 753 C C . ASP A 1 97 ? -15.880 -12.334 -44.383 1.00 57.91 97 ASP A C 1
ATOM 755 O O . ASP A 1 97 ? -15.746 -13.457 -44.879 1.00 57.91 97 ASP A O 1
ATOM 759 N N . LYS A 1 98 ? -17.073 -11.811 -44.081 1.00 46.59 98 LYS A N 1
ATOM 760 C CA . LYS A 1 98 ? -18.385 -12.419 -44.358 1.00 46.59 98 LYS A CA 1
ATOM 761 C C . LYS A 1 98 ? -18.886 -12.115 -45.762 1.00 46.59 98 LYS A C 1
ATOM 763 O O . LYS A 1 98 ? -18.721 -10.954 -46.195 1.00 46.59 98 LYS A O 1
#

Secondary structure (DSSP, 8-state):
-HHHHHHHHHHHHHHHHHHHHHHHHHHHHHHHHS-PPPTT-SS---TTEEEEEEEEEEEEEEEE-TTT--EEEEEEEEEEEEEEE-TTTS--------

Sequence (98 aa):
MEQQRRSEWRAARLKSLDQERAEADAIMDRLQLISLPAIGEDGSIPPSERILSNDISIERSTIVDAVTGERKVIVVEKSVTKREIDVSMAGDIEFADK

Radius of gyration: 28.83 Å; Cα contacts (8 Å, |Δi|>4): 69; chains: 1; bounding box: 56×21×93 Å

Mean predicted aligned error: 17.37 Å

Foldseek 3Di:
DVVVVVVVVVVVVVVVVVVVVVVVVVVVVVVVVPPPPDPPPPDPQDPQKDWPDKDKDKDWDWDQDPPPRDIDIDIDIDIDIDMDGNVVPVPDDDDPDD

Solvent-accessible surface area (backbone atoms only — not comparable to full-atom values): 6216 Å² total; per-residue (Å²): 112,69,67,58,54,53,50,52,50,52,52,53,50,50,55,49,51,56,48,53,48,53,53,50,51,52,50,50,51,52,52,61,72,51,66,69,69,61,95,79,69,85,62,92,64,51,93,46,41,44,81,77,48,76,49,77,47,78,49,79,48,78,48,67,40,90,86,79,66,50,76,47,75,48,76,48,79,46,75,46,75,44,70,47,71,48,60,88,76,47,74,87,80,79,78,83,80,131

pLDDT: mean 79.12, std 14.6, range [46.59, 95.44]

Nearest PDB structures (foldseek):
  8pnq-assembly1_B  TM=4.307E-01  e=7.589E-01  Influenza A virus (A/Zhejiang/DTID-ZJU01/2013(H7N9))
  8r3k-assembly1_B  TM=4.139E-01  e=9.767E-01  Influenza A virus (A/Zhejiang/DTID-ZJU01/2013(H7N9))
  8jc7-assembly1_A  TM=3.725E-01  e=3.237E+00  Vibrio campbellii
  8rna-assembly1_E  TM=2.028E-01  e=1.180E+00  Influenza B virus (B/Memphis/13/2003)
  6uwi-assembly1_A  TM=3.059E-01  e=3.039E+00  Clostridioides difficile

Organism: Parelaphostrongylus tenuis (NCBI:txid148309)